Protein AF-A0A956YW65-F1 (afdb_monomer)

Structure (mmCIF, N/CA/C/O backbone):
data_AF-A0A956YW65-F1
#
_entry.id   AF-A0A956YW65-F1
#
loop_
_atom_site.group_PDB
_atom_site.id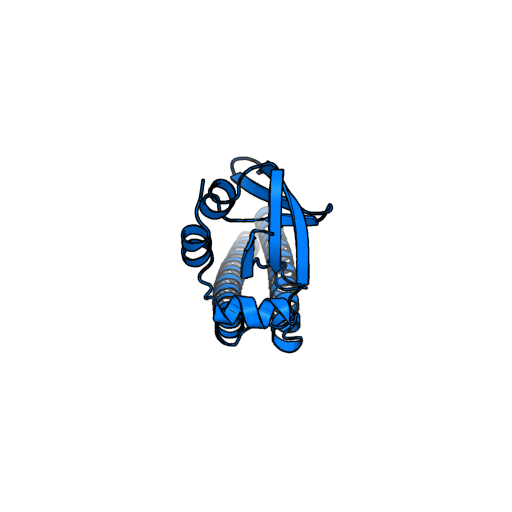
_atom_site.type_symbol
_atom_site.label_atom_id
_atom_site.label_alt_id
_atom_site.label_comp_id
_atom_site.label_asym_id
_atom_site.label_entity_id
_atom_site.label_seq_id
_atom_site.pdbx_PDB_ins_code
_atom_site.Cartn_x
_atom_site.Cartn_y
_atom_site.Cartn_z
_atom_site.occupancy
_atom_site.B_iso_or_equiv
_atom_site.auth_seq_id
_atom_site.auth_comp_id
_atom_site.auth_asym_id
_atom_site.auth_atom_id
_atom_site.pdbx_PDB_model_num
ATOM 1 N N . MET A 1 1 ? -5.505 18.438 20.617 1.00 50.31 1 MET A N 1
ATOM 2 C CA . MET A 1 1 ? -5.583 16.962 20.698 1.00 50.31 1 MET A CA 1
ATOM 3 C C . MET A 1 1 ? -6.396 16.512 19.496 1.00 50.31 1 MET A C 1
ATOM 5 O O . MET A 1 1 ? -7.497 17.023 19.357 1.00 50.31 1 MET A O 1
ATOM 9 N N . SER A 1 2 ? -5.866 15.683 18.590 1.00 52.94 2 SER A N 1
ATOM 10 C CA . SER A 1 2 ? -6.729 15.102 17.547 1.00 52.94 2 SER A CA 1
ATOM 11 C C . SER A 1 2 ? -7.675 14.131 18.245 1.00 52.94 2 SER A C 1
ATOM 13 O O . SER A 1 2 ? -7.241 13.286 19.031 1.00 52.94 2 SER A O 1
ATOM 15 N N . SER A 1 3 ? -8.970 14.341 18.064 1.00 62.12 3 SER A N 1
ATOM 16 C CA . SER A 1 3 ? -10.006 13.514 18.663 1.00 62.12 3 SER A CA 1
ATOM 17 C C . SER A 1 3 ? -10.159 12.246 17.814 1.00 62.12 3 SER A C 1
ATOM 19 O O . SER A 1 3 ? -10.111 12.322 16.591 1.00 62.12 3 SER A O 1
ATOM 21 N N . ALA A 1 4 ? -10.423 11.090 18.432 1.00 63.69 4 ALA A N 1
ATOM 22 C CA . ALA A 1 4 ? -10.703 9.827 17.728 1.00 63.69 4 ALA A CA 1
ATOM 23 C C . ALA A 1 4 ? -11.678 9.917 16.515 1.00 63.69 4 ALA A C 1
ATOM 25 O O . ALA A 1 4 ? -11.458 9.180 15.550 1.00 63.69 4 ALA A O 1
ATOM 26 N N . PRO A 1 5 ? -12.689 10.819 16.483 1.00 68.12 5 PRO A N 1
ATOM 27 C CA . PRO A 1 5 ? -13.529 11.050 15.303 1.00 68.12 5 PRO A CA 1
ATOM 28 C C . PRO A 1 5 ? -12.762 11.415 14.021 1.00 68.12 5 PRO A C 1
ATOM 30 O O . PRO A 1 5 ? -13.184 11.034 12.933 1.00 68.12 5 PRO A O 1
ATOM 33 N N . ASP A 1 6 ? -11.623 12.104 14.136 1.00 89.75 6 ASP A N 1
ATOM 34 C CA . ASP A 1 6 ? -10.800 12.517 12.992 1.00 89.75 6 ASP A CA 1
ATOM 35 C C . ASP A 1 6 ? -10.136 11.298 12.327 1.00 89.75 6 ASP A C 1
ATOM 37 O O . ASP A 1 6 ? -10.195 11.111 11.113 1.00 89.75 6 ASP A O 1
ATOM 41 N N . LEU A 1 7 ? -9.607 10.363 13.127 1.00 93.19 7 LEU A N 1
ATOM 42 C CA . LEU A 1 7 ? -9.003 9.132 12.606 1.00 93.19 7 LEU A CA 1
ATOM 43 C C . LEU A 1 7 ? -10.019 8.216 11.923 1.00 93.19 7 LEU A C 1
ATOM 45 O O . LEU A 1 7 ? -9.690 7.623 10.896 1.00 93.19 7 LEU A O 1
ATOM 49 N N . MET A 1 8 ? -11.241 8.124 12.454 1.00 95.12 8 MET A N 1
ATOM 50 C CA . MET A 1 8 ? -12.329 7.354 11.840 1.00 95.12 8 MET A CA 1
ATOM 51 C C . MET A 1 8 ? -12.649 7.850 10.431 1.00 95.12 8 MET A C 1
ATOM 53 O O . MET A 1 8 ? -12.794 7.045 9.512 1.00 95.12 8 MET A O 1
ATOM 57 N N . GLN A 1 9 ? -12.690 9.171 10.244 1.00 94.81 9 GLN A N 1
ATOM 58 C CA . GLN A 1 9 ? -12.912 9.782 8.939 1.00 94.81 9 GLN A CA 1
ATOM 59 C C . GLN A 1 9 ? -11.707 9.592 8.006 1.00 94.81 9 GLN A C 1
ATOM 61 O O . GLN A 1 9 ? -11.876 9.214 6.848 1.00 94.81 9 GLN A O 1
ATOM 66 N N . LEU A 1 10 ? -10.486 9.813 8.503 1.00 95.50 10 LEU A N 1
ATOM 67 C CA . LEU A 1 10 ? -9.257 9.715 7.706 1.00 95.50 10 LEU A CA 1
ATOM 68 C C . LEU A 1 10 ? -8.950 8.290 7.233 1.00 95.50 10 LEU A C 1
ATOM 70 O O . LEU A 1 10 ? -8.387 8.100 6.152 1.00 95.50 10 LEU A O 1
ATOM 74 N N . LEU A 1 11 ? -9.288 7.290 8.047 1.00 95.81 11 LEU A N 1
ATOM 75 C CA . LEU A 1 11 ? -9.064 5.879 7.748 1.00 95.81 11 LEU A CA 1
ATOM 76 C C . LEU A 1 11 ? -10.329 5.154 7.272 1.00 95.81 11 LEU A C 1
ATOM 78 O O . LEU A 1 11 ? -10.204 3.985 6.925 1.00 95.81 11 LEU A O 1
ATOM 82 N N . ASP A 1 12 ? -11.487 5.817 7.188 1.00 96.25 12 ASP A N 1
ATOM 83 C CA . ASP A 1 12 ? -12.779 5.247 6.760 1.00 96.25 12 ASP A CA 1
ATOM 84 C C . ASP A 1 12 ? -13.145 3.956 7.523 1.00 96.25 12 ASP A C 1
ATOM 86 O O . ASP A 1 12 ? -13.317 2.888 6.927 1.00 96.25 12 ASP A O 1
ATOM 90 N N . PHE A 1 13 ? -13.222 4.045 8.858 1.00 96.94 13 PHE A N 1
ATOM 91 C CA . PHE A 1 13 ? -13.680 2.949 9.728 1.00 96.94 13 PHE A CA 1
ATOM 92 C C . PHE A 1 13 ? -14.757 3.402 10.725 1.00 96.94 13 PHE A C 1
ATOM 94 O O . PHE A 1 13 ? -14.857 4.579 11.071 1.00 96.94 13 PHE A O 1
ATOM 101 N N . THR A 1 14 ? -15.568 2.454 11.197 1.00 97.12 14 THR A N 1
ATOM 102 C CA . THR A 1 14 ? -16.674 2.674 12.147 1.00 97.12 14 THR A CA 1
ATOM 103 C C . THR A 1 14 ? -16.403 2.054 13.527 1.00 97.12 14 THR A C 1
ATOM 105 O O . THR A 1 14 ? -15.447 1.290 13.687 1.00 97.12 14 THR A O 1
ATOM 108 N N . PRO A 1 15 ? -17.235 2.338 14.551 1.00 96.81 15 PRO A N 1
ATOM 109 C CA . PRO A 1 15 ? -17.124 1.667 15.847 1.00 96.81 15 PRO A CA 1
ATOM 110 C C . PRO A 1 15 ? -17.333 0.149 15.743 1.00 96.81 15 PRO A C 1
ATOM 112 O O . PRO A 1 15 ? -16.639 -0.610 16.418 1.00 96.81 15 PRO A O 1
ATOM 115 N N . ASP A 1 16 ? -18.221 -0.296 14.849 1.00 97.81 16 ASP A N 1
ATOM 116 C CA . ASP A 1 16 ? -18.448 -1.722 14.583 1.00 97.81 16 ASP A CA 1
ATOM 117 C C . ASP A 1 16 ? -17.187 -2.384 14.015 1.00 97.81 16 ASP A C 1
ATOM 119 O O . ASP A 1 16 ? -16.815 -3.482 14.431 1.00 97.81 16 ASP A O 1
ATOM 123 N N . ASP A 1 17 ? -16.472 -1.691 13.117 1.00 98.06 17 ASP A N 1
ATOM 124 C CA . ASP A 1 17 ? -15.195 -2.176 12.595 1.00 98.06 17 ASP A CA 1
ATOM 125 C C . ASP A 1 17 ? -14.184 -2.369 13.735 1.00 98.06 17 ASP A C 1
ATOM 127 O O . ASP A 1 17 ? -13.515 -3.398 13.787 1.00 98.06 17 ASP A O 1
ATOM 131 N N . LEU A 1 18 ? -14.090 -1.426 14.684 1.00 97.69 18 LEU A N 1
ATOM 132 C CA . LEU A 1 18 ? -13.212 -1.563 15.855 1.00 97.69 18 LEU A CA 1
ATOM 133 C C . LEU A 1 18 ? -13.580 -2.771 16.717 1.00 97.69 18 LEU A C 1
ATOM 135 O O . LEU A 1 18 ? -12.686 -3.491 17.161 1.00 97.69 18 LEU A O 1
ATOM 139 N N . GLN A 1 19 ? -14.870 -3.019 16.942 1.00 97.94 19 GLN A N 1
ATOM 140 C CA . GLN A 1 19 ? -15.311 -4.174 17.721 1.00 97.94 19 GLN A CA 1
ATOM 141 C C . GLN A 1 19 ? -14.872 -5.493 17.068 1.00 97.94 19 GLN A C 1
ATOM 143 O O . GLN A 1 19 ? -14.350 -6.373 17.755 1.00 97.94 19 GLN A O 1
ATOM 148 N N . VAL A 1 20 ? -15.011 -5.608 15.744 1.00 98.25 20 VAL A N 1
ATOM 149 C CA . VAL A 1 20 ? -14.567 -6.786 14.981 1.00 98.25 20 VAL A CA 1
ATOM 150 C C . VAL A 1 20 ? -13.034 -6.894 14.962 1.00 98.25 20 VAL A C 1
ATOM 152 O O . VAL A 1 20 ? -12.490 -7.979 15.179 1.00 98.25 20 VAL A O 1
ATOM 155 N N . ASN A 1 21 ? -12.325 -5.771 14.806 1.00 98.25 21 ASN A N 1
ATOM 156 C CA . ASN A 1 21 ? -10.859 -5.730 14.804 1.00 98.25 21 ASN A CA 1
ATOM 157 C C . ASN A 1 21 ? -10.257 -6.151 16.149 1.00 98.25 21 ASN A C 1
ATOM 159 O O . ASN A 1 21 ? -9.250 -6.854 16.175 1.00 98.25 21 ASN A O 1
ATOM 163 N N . ARG A 1 22 ? -10.874 -5.762 17.274 1.00 98.00 22 ARG A N 1
ATOM 164 C CA . ARG A 1 22 ? -10.459 -6.196 18.622 1.00 98.00 22 ARG A CA 1
ATOM 165 C C . ARG A 1 22 ? -10.565 -7.713 18.799 1.00 98.00 22 ARG A C 1
ATOM 167 O O . ARG A 1 22 ? -9.810 -8.277 19.582 1.00 98.00 22 ARG A O 1
ATOM 174 N N . ALA A 1 23 ? -11.446 -8.373 18.045 1.00 97.94 23 ALA A N 1
ATOM 175 C CA . ALA A 1 23 ? -11.531 -9.831 17.961 1.00 97.94 23 ALA A CA 1
ATOM 176 C C . ALA A 1 23 ? -10.542 -10.448 16.944 1.00 97.94 23 ALA A C 1
ATOM 178 O O . ALA A 1 23 ? -10.626 -11.641 16.655 1.00 97.94 23 ALA A O 1
ATOM 179 N N . GLY A 1 24 ? -9.625 -9.653 16.378 1.00 97.88 24 GLY A N 1
ATOM 180 C CA . GLY A 1 24 ? -8.607 -10.093 15.421 1.00 97.88 24 GLY A CA 1
ATOM 181 C C . GLY A 1 24 ? -9.141 -10.380 14.018 1.00 97.88 24 GLY A C 1
ATOM 182 O O . GLY A 1 24 ? -8.475 -11.074 13.249 1.00 97.88 24 GLY A O 1
ATOM 183 N N . LYS A 1 25 ? -10.336 -9.883 13.675 1.00 98.38 25 LYS A N 1
ATOM 184 C CA . LYS A 1 25 ? -11.015 -10.172 12.405 1.00 98.38 25 LYS A CA 1
ATOM 185 C C . LYS A 1 25 ? -11.199 -8.920 11.557 1.00 98.38 25 LYS A C 1
ATOM 187 O O . LYS A 1 25 ? -11.312 -7.818 12.079 1.00 98.38 25 LYS A O 1
ATOM 192 N N . LEU A 1 26 ? -11.259 -9.116 10.244 1.00 98.00 26 LEU A N 1
ATOM 193 C CA . LEU A 1 26 ? -11.642 -8.092 9.279 1.00 98.00 26 LEU A CA 1
ATOM 194 C C . LEU A 1 26 ? -13.156 -7.885 9.300 1.00 98.00 26 LEU A C 1
ATOM 196 O O . LEU A 1 26 ? -13.924 -8.847 9.242 1.00 98.00 26 LEU A O 1
ATOM 200 N N . SER A 1 27 ? -13.595 -6.629 9.300 1.00 98.25 27 SER A N 1
ATOM 201 C CA . SER A 1 27 ? -15.008 -6.328 9.083 1.00 98.25 27 SER A CA 1
ATOM 202 C C . SER A 1 27 ? -15.410 -6.526 7.610 1.00 98.25 27 SER A C 1
ATOM 204 O O . SER A 1 27 ? -14.570 -6.399 6.708 1.00 98.25 27 SER A O 1
ATOM 206 N N . PRO A 1 28 ? -16.704 -6.755 7.306 1.00 97.94 28 PRO A N 1
ATOM 207 C CA . PRO A 1 28 ? -17.180 -6.835 5.923 1.00 97.94 28 PRO A CA 1
ATOM 208 C C . PRO A 1 28 ? -16.874 -5.572 5.099 1.00 97.94 28 PRO A C 1
ATOM 210 O O . PRO A 1 28 ? -16.534 -5.666 3.916 1.00 97.94 28 PRO A O 1
ATOM 213 N N . ARG A 1 29 ? -16.935 -4.383 5.719 1.00 97.81 29 ARG A N 1
ATOM 214 C CA . ARG A 1 29 ? -16.605 -3.101 5.070 1.00 97.81 29 ARG A CA 1
ATOM 215 C C . ARG A 1 29 ? -15.126 -3.024 4.705 1.00 97.81 29 ARG A C 1
ATOM 217 O O . ARG A 1 29 ? -14.782 -2.638 3.584 1.00 97.81 29 ARG A O 1
ATOM 224 N N . GLN A 1 30 ? -14.253 -3.419 5.628 1.00 98.00 30 GLN A N 1
ATOM 225 C CA . GLN A 1 30 ? -12.810 -3.444 5.407 1.00 98.00 30 GLN A CA 1
ATOM 226 C C . GLN A 1 30 ? -12.426 -4.478 4.343 1.00 98.00 30 GLN A C 1
ATOM 228 O O . GLN A 1 30 ? -11.646 -4.160 3.444 1.00 98.00 30 GLN A O 1
ATOM 233 N N . ALA A 1 31 ? -13.032 -5.669 4.364 1.00 98.12 31 ALA A N 1
ATOM 234 C CA . ALA A 1 31 ? -12.845 -6.677 3.324 1.00 98.12 31 ALA A CA 1
ATOM 235 C C . ALA A 1 31 ? -13.270 -6.145 1.942 1.00 98.12 31 ALA A C 1
ATOM 237 O O . ALA A 1 31 ? -12.502 -6.213 0.980 1.00 98.12 31 ALA A O 1
ATOM 238 N N . ALA A 1 32 ? -14.444 -5.511 1.838 1.00 97.81 32 ALA A N 1
ATOM 239 C CA . ALA A 1 32 ? -14.898 -4.884 0.595 1.00 97.81 32 ALA A CA 1
ATOM 240 C C . ALA A 1 32 ? -13.943 -3.772 0.117 1.00 97.81 32 ALA A C 1
ATOM 242 O O . ALA A 1 32 ? -13.659 -3.648 -1.080 1.00 97.81 32 ALA A O 1
ATOM 243 N N . ARG A 1 33 ? -13.389 -2.974 1.039 1.00 96.88 33 ARG A N 1
ATOM 244 C CA . ARG A 1 33 ? -12.365 -1.967 0.728 1.00 96.88 33 ARG A CA 1
ATOM 245 C C . ARG A 1 33 ? -11.079 -2.603 0.197 1.00 96.88 33 ARG A C 1
ATOM 247 O O . ARG A 1 33 ? -10.585 -2.142 -0.832 1.00 96.88 33 ARG A O 1
ATOM 254 N N . LEU A 1 34 ? -10.576 -3.667 0.821 1.00 96.56 34 LEU A N 1
ATOM 255 C CA . LEU A 1 34 ? -9.401 -4.404 0.341 1.00 96.56 34 LEU A CA 1
ATOM 256 C C . LEU A 1 34 ? -9.640 -5.015 -1.050 1.00 96.56 34 LEU A C 1
ATOM 258 O O . LEU A 1 34 ? -8.767 -4.922 -1.913 1.00 96.56 34 LEU A O 1
ATOM 262 N N . VAL A 1 35 ? -10.843 -5.531 -1.335 1.00 97.88 35 VAL A N 1
ATOM 263 C CA . VAL A 1 35 ? -11.222 -5.993 -2.686 1.00 97.88 35 VAL A CA 1
ATOM 264 C C . VAL A 1 35 ? -11.161 -4.853 -3.708 1.00 97.88 35 VAL A C 1
ATOM 266 O O . VAL A 1 35 ? -10.628 -5.048 -4.804 1.00 97.88 35 VAL A O 1
ATOM 269 N N . ARG A 1 36 ? -11.669 -3.658 -3.371 1.00 97.25 36 ARG A N 1
ATOM 270 C CA . ARG A 1 36 ? -11.593 -2.477 -4.254 1.00 97.25 36 ARG A CA 1
ATOM 271 C C . ARG A 1 36 ? -10.147 -2.046 -4.504 1.00 97.25 36 ARG A C 1
ATOM 273 O O . ARG A 1 36 ? -9.789 -1.788 -5.654 1.00 97.25 36 ARG A O 1
ATOM 280 N N . ILE A 1 37 ? -9.313 -2.025 -3.462 1.00 95.44 37 ILE A N 1
ATOM 281 C CA . ILE A 1 37 ? -7.875 -1.728 -3.569 1.00 95.44 37 ILE A CA 1
ATOM 282 C C . ILE A 1 37 ? -7.192 -2.742 -4.492 1.00 95.44 37 ILE A C 1
ATOM 284 O O . ILE A 1 37 ? -6.495 -2.340 -5.424 1.00 95.44 37 ILE A O 1
ATOM 288 N N . ARG A 1 38 ? -7.455 -4.042 -4.298 1.00 95.94 38 ARG A N 1
ATOM 289 C CA . ARG A 1 38 ? -6.925 -5.119 -5.145 1.00 95.94 38 ARG A CA 1
ATOM 290 C C . ARG A 1 38 ? -7.320 -4.924 -6.606 1.00 95.94 38 ARG A C 1
ATOM 292 O O . ARG A 1 38 ? -6.441 -4.877 -7.457 1.00 95.94 38 ARG A O 1
ATOM 299 N N . ARG A 1 39 ? -8.614 -4.739 -6.901 1.00 97.25 39 ARG A N 1
ATOM 300 C CA . ARG A 1 39 ? -9.109 -4.527 -8.278 1.00 97.25 39 ARG A CA 1
ATOM 301 C C . ARG A 1 39 ? -8.434 -3.331 -8.947 1.00 97.25 39 ARG A C 1
ATOM 303 O O . ARG A 1 39 ? -7.934 -3.460 -10.060 1.00 97.25 39 ARG A O 1
ATOM 310 N N . ARG A 1 40 ? -8.373 -2.187 -8.259 1.00 96.94 40 ARG A N 1
ATOM 311 C CA . ARG A 1 40 ? -7.728 -0.977 -8.787 1.00 96.94 40 ARG A CA 1
ATOM 312 C C . ARG A 1 40 ? -6.235 -1.196 -9.037 1.00 96.94 40 ARG A C 1
ATOM 314 O O . ARG A 1 40 ? -5.744 -0.822 -10.095 1.00 96.94 40 ARG A O 1
ATOM 321 N N . SER A 1 41 ? -5.524 -1.816 -8.094 1.00 94.44 41 SER A N 1
ATOM 322 C CA . SER A 1 41 ? -4.095 -2.118 -8.236 1.00 94.44 41 SER A CA 1
ATOM 323 C C . SER A 1 41 ? -3.827 -3.071 -9.402 1.00 94.44 41 SER A C 1
ATOM 325 O O . SER A 1 41 ? -2.907 -2.820 -10.180 1.00 94.44 41 SER A O 1
ATOM 327 N N . THR A 1 42 ? -4.652 -4.107 -9.581 1.00 95.00 42 THR A N 1
ATOM 328 C CA . THR A 1 42 ? -4.551 -5.034 -10.715 1.00 95.00 42 THR A CA 1
ATOM 329 C C . THR A 1 42 ? -4.777 -4.320 -12.044 1.00 95.00 42 THR A C 1
ATOM 331 O O . THR A 1 42 ? -3.968 -4.492 -12.948 1.00 95.00 42 THR A O 1
ATOM 334 N N . LEU A 1 43 ? -5.809 -3.476 -12.158 1.00 97.62 43 LEU A N 1
ATOM 335 C CA . LEU A 1 43 ? -6.084 -2.721 -13.388 1.00 97.62 43 LEU A CA 1
ATOM 336 C C . LEU A 1 43 ? -4.946 -1.758 -13.744 1.00 97.62 43 LEU A C 1
ATOM 338 O O . LEU A 1 43 ? -4.496 -1.740 -14.886 1.00 97.62 43 LEU A O 1
ATOM 342 N N . ILE A 1 44 ? -4.443 -0.996 -12.765 1.00 97.19 44 ILE A N 1
ATOM 343 C CA . ILE A 1 44 ? -3.316 -0.075 -12.977 1.00 97.19 44 ILE A CA 1
ATOM 344 C C . ILE A 1 44 ? -2.067 -0.852 -13.403 1.00 97.19 44 ILE A C 1
ATOM 346 O O . ILE A 1 44 ? -1.412 -0.477 -14.372 1.00 97.19 44 ILE A O 1
ATOM 350 N N . SER A 1 45 ? -1.754 -1.949 -12.711 1.00 95.62 45 SER A N 1
ATOM 351 C CA . SER A 1 45 ? -0.568 -2.755 -13.019 1.00 95.62 45 SER A CA 1
ATOM 352 C C . SER A 1 45 ? -0.674 -3.397 -14.402 1.00 95.62 45 SER A C 1
ATOM 354 O O . SER A 1 45 ? 0.296 -3.373 -15.149 1.00 95.62 45 SER A O 1
ATOM 356 N N . ALA A 1 46 ? -1.847 -3.923 -14.771 1.00 97.06 46 ALA A N 1
ATOM 357 C CA . ALA A 1 46 ? -2.098 -4.488 -16.095 1.00 97.06 46 ALA A CA 1
ATOM 358 C C . ALA A 1 46 ? -1.957 -3.432 -17.202 1.00 97.06 46 ALA A C 1
ATOM 360 O O . ALA A 1 46 ? -1.317 -3.697 -18.216 1.00 97.06 46 ALA A O 1
ATOM 361 N N . GLY A 1 47 ? -2.483 -2.221 -16.986 1.00 98.06 47 GLY A N 1
ATOM 362 C CA . GLY A 1 47 ? -2.322 -1.104 -17.918 1.00 98.06 47 GLY A CA 1
ATOM 363 C C . GLY A 1 47 ? -0.857 -0.707 -18.117 1.00 98.06 47 GLY A C 1
ATOM 364 O O . GLY A 1 47 ? -0.407 -0.584 -19.253 1.00 98.06 47 GLY A O 1
ATOM 365 N N . ILE A 1 48 ? -0.088 -0.577 -17.030 1.00 97.62 48 ILE A N 1
ATOM 366 C CA . ILE A 1 48 ? 1.355 -0.289 -17.099 1.00 97.62 48 ILE A CA 1
ATOM 367 C C . ILE A 1 48 ? 2.095 -1.402 -17.850 1.00 97.62 48 ILE A C 1
ATOM 369 O O . ILE A 1 48 ? 2.897 -1.107 -18.733 1.00 97.62 48 ILE A O 1
ATOM 373 N N . MET A 1 49 ? 1.806 -2.670 -17.540 1.00 97.69 49 MET A N 1
ATOM 374 C CA . MET A 1 49 ? 2.452 -3.810 -18.194 1.00 97.69 49 MET A CA 1
ATOM 375 C C . MET A 1 49 ? 2.177 -3.857 -19.697 1.00 97.69 49 MET A C 1
ATOM 377 O O . MET A 1 49 ? 3.086 -4.121 -20.484 1.00 97.69 49 MET A O 1
ATOM 381 N N . LEU A 1 50 ? 0.936 -3.574 -20.098 1.00 98.31 50 LEU A N 1
ATOM 382 C CA . LEU A 1 50 ? 0.552 -3.510 -21.504 1.00 98.31 50 LEU A CA 1
ATOM 383 C C . LEU A 1 50 ? 1.304 -2.387 -22.228 1.00 98.31 50 LEU A C 1
ATOM 385 O O . LEU A 1 50 ? 1.858 -2.618 -23.299 1.00 98.31 50 LEU A O 1
ATOM 389 N N . LEU A 1 51 ? 1.375 -1.194 -21.630 1.00 98.44 51 LEU A N 1
ATOM 390 C CA . LEU A 1 51 ? 2.073 -0.050 -22.220 1.00 98.44 51 LEU A CA 1
ATOM 391 C C . LEU A 1 51 ? 3.577 -0.305 -22.381 1.00 98.44 51 LEU A C 1
ATOM 393 O O . LEU A 1 51 ? 4.120 -0.052 -23.455 1.00 98.44 51 LEU A O 1
ATOM 397 N N . ILE A 1 52 ? 4.246 -0.832 -21.350 1.00 97.88 52 ILE A N 1
ATOM 398 C CA . ILE A 1 52 ? 5.681 -1.153 -21.429 1.00 97.88 52 ILE A CA 1
ATOM 399 C C . ILE A 1 52 ? 5.917 -2.273 -22.445 1.00 97.88 52 ILE A C 1
ATOM 401 O O . ILE A 1 52 ? 6.855 -2.182 -23.234 1.00 97.88 52 ILE A O 1
ATOM 405 N N . GLY A 1 53 ? 5.063 -3.301 -22.461 1.00 97.94 53 GLY A N 1
ATOM 406 C CA . GLY A 1 53 ? 5.141 -4.393 -23.430 1.00 97.94 53 GLY A CA 1
ATOM 407 C C . GLY A 1 53 ? 5.049 -3.894 -24.872 1.00 97.94 53 GLY A C 1
ATOM 408 O O . GLY A 1 53 ? 5.932 -4.187 -25.672 1.00 97.94 53 GLY A O 1
ATOM 409 N N . LEU A 1 54 ? 4.043 -3.072 -25.183 1.00 98.44 54 LEU A N 1
ATOM 410 C CA . LEU A 1 54 ? 3.877 -2.473 -26.511 1.00 98.44 54 LEU A CA 1
ATOM 411 C C . LEU A 1 54 ? 5.063 -1.582 -26.896 1.00 98.44 54 LEU A C 1
ATOM 413 O O . LEU A 1 54 ? 5.546 -1.665 -28.024 1.00 98.44 54 LEU A O 1
ATOM 417 N N . ALA A 1 55 ? 5.561 -0.764 -25.965 1.00 98.31 55 ALA A N 1
ATOM 418 C CA . ALA A 1 55 ? 6.731 0.076 -26.200 1.00 98.31 55 ALA A CA 1
ATOM 419 C C . ALA A 1 55 ? 7.987 -0.762 -26.486 1.00 98.31 55 ALA A C 1
ATOM 421 O O . ALA A 1 55 ? 8.708 -0.471 -27.437 1.00 98.31 55 ALA A O 1
ATOM 422 N N . ALA A 1 56 ? 8.227 -1.826 -25.713 1.00 98.06 56 ALA A N 1
ATOM 423 C CA . ALA A 1 56 ? 9.346 -2.738 -25.929 1.00 98.06 56 ALA A CA 1
ATOM 424 C C . ALA A 1 56 ? 9.257 -3.408 -27.307 1.00 98.06 56 ALA A C 1
ATOM 426 O O . ALA A 1 56 ? 10.224 -3.375 -28.066 1.00 98.06 56 ALA A O 1
ATOM 427 N N . THR A 1 57 ? 8.086 -3.946 -27.666 1.00 98.31 57 THR A N 1
ATOM 428 C CA . THR A 1 57 ? 7.854 -4.570 -28.976 1.00 98.31 57 THR A CA 1
ATOM 429 C C . THR A 1 57 ? 8.078 -3.584 -30.121 1.00 98.31 57 THR A C 1
ATOM 431 O O . THR A 1 57 ? 8.758 -3.923 -31.087 1.00 98.31 57 THR A O 1
ATOM 434 N N . LEU A 1 58 ? 7.563 -2.355 -30.007 1.00 98.50 58 LEU A N 1
ATOM 435 C CA . LEU A 1 58 ? 7.741 -1.320 -31.024 1.00 98.50 58 LEU A CA 1
ATOM 436 C C . LEU A 1 58 ? 9.217 -0.936 -31.191 1.00 98.50 58 LEU A C 1
ATOM 438 O O . LEU A 1 58 ? 9.713 -0.879 -32.314 1.00 98.50 58 LEU A O 1
ATOM 442 N N . VAL A 1 59 ? 9.930 -0.712 -30.085 1.00 98.31 59 VAL A N 1
ATOM 443 C CA . VAL A 1 59 ? 11.360 -0.373 -30.108 1.00 98.31 59 VAL A CA 1
ATOM 444 C C . VAL A 1 59 ? 12.178 -1.504 -30.727 1.00 98.31 59 VAL A C 1
ATOM 446 O O . VAL A 1 59 ? 13.027 -1.236 -31.573 1.00 98.31 59 VAL A O 1
ATOM 449 N N . MET A 1 60 ? 11.907 -2.762 -30.367 1.00 97.88 60 MET A N 1
ATOM 450 C CA . MET A 1 60 ? 12.597 -3.914 -30.956 1.00 97.88 60 MET A CA 1
ATOM 451 C C . MET A 1 60 ? 12.327 -4.040 -32.456 1.00 97.88 60 MET A C 1
ATOM 453 O O . MET A 1 60 ? 13.255 -4.305 -33.215 1.00 97.88 60 MET A O 1
ATOM 457 N N . PHE A 1 61 ? 11.085 -3.821 -32.892 1.00 98.19 61 PHE A N 1
ATOM 458 C CA . PHE A 1 61 ? 10.723 -3.861 -34.308 1.00 98.19 61 PHE A CA 1
ATOM 459 C C . PHE A 1 61 ? 11.474 -2.798 -35.121 1.00 98.19 61 PHE A C 1
ATOM 461 O O . PHE A 1 61 ? 12.079 -3.113 -36.145 1.00 98.19 61 PHE A O 1
ATOM 468 N N . LEU A 1 62 ? 11.489 -1.549 -34.643 1.00 98.25 62 LEU A N 1
ATOM 469 C CA . LEU A 1 62 ? 12.225 -0.461 -35.292 1.00 98.25 62 LEU A CA 1
ATOM 470 C C . LEU A 1 62 ? 13.736 -0.727 -35.288 1.00 98.25 62 LEU A C 1
A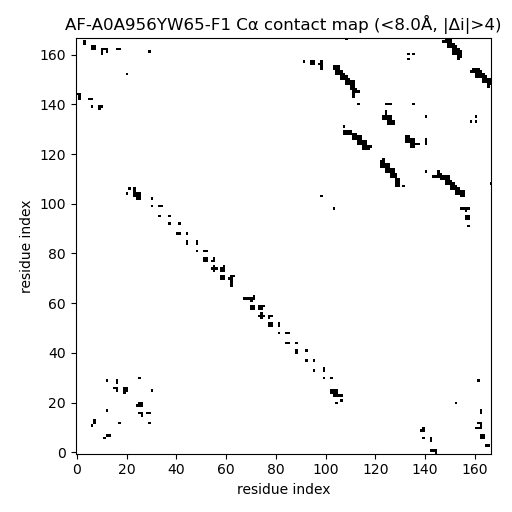TOM 472 O O . LEU A 1 62 ? 14.400 -0.557 -36.306 1.00 98.25 62 LEU A O 1
ATOM 476 N N . ALA A 1 63 ? 14.269 -1.236 -34.177 1.00 97.81 63 ALA A N 1
ATOM 477 C CA . ALA A 1 63 ? 15.677 -1.588 -34.065 1.00 97.81 63 ALA A CA 1
ATOM 478 C C . ALA A 1 63 ? 16.102 -2.671 -35.064 1.00 97.81 63 ALA A C 1
ATOM 480 O O . ALA A 1 63 ? 17.177 -2.570 -35.647 1.00 97.81 63 ALA A O 1
ATOM 481 N N . GLN A 1 64 ? 15.264 -3.689 -35.280 1.00 97.62 64 GLN A N 1
ATOM 482 C CA . GLN A 1 64 ? 15.520 -4.734 -36.273 1.00 97.62 64 GLN A CA 1
ATOM 483 C C . GLN A 1 64 ? 15.486 -4.182 -37.698 1.00 97.62 64 GLN A C 1
ATOM 485 O O . GLN A 1 64 ? 16.353 -4.522 -38.499 1.00 97.62 64 GLN A O 1
ATOM 490 N N . ARG A 1 65 ? 14.521 -3.306 -38.005 1.00 98.19 65 ARG A N 1
ATOM 491 C CA . ARG A 1 65 ? 14.402 -2.667 -39.322 1.00 98.19 65 ARG A CA 1
ATOM 492 C C . ARG A 1 65 ? 15.632 -1.826 -39.671 1.00 98.19 65 ARG A C 1
ATOM 494 O O . ARG A 1 65 ? 16.094 -1.885 -40.806 1.00 98.19 65 ARG A O 1
ATOM 501 N N . ASP A 1 66 ? 16.160 -1.093 -38.697 1.00 97.94 66 ASP A N 1
ATOM 502 C CA . ASP A 1 66 ? 17.286 -0.172 -38.890 1.00 97.94 66 ASP A CA 1
ATOM 503 C C . ASP A 1 66 ? 18.652 -0.814 -38.567 1.00 97.94 66 ASP A C 1
ATOM 505 O O . ASP A 1 66 ? 19.677 -0.135 -38.577 1.00 97.94 66 ASP A O 1
ATOM 509 N N . ASN A 1 67 ? 18.678 -2.117 -38.249 1.00 97.44 67 ASN A N 1
ATOM 510 C CA . ASN A 1 67 ? 19.855 -2.857 -37.774 1.00 97.44 67 ASN A CA 1
ATOM 511 C C . ASN A 1 67 ? 20.588 -2.161 -36.601 1.00 97.44 67 ASN A C 1
ATOM 513 O O . ASN A 1 67 ? 21.817 -2.135 -36.513 1.00 97.44 67 ASN A O 1
ATOM 517 N N . SER A 1 68 ? 19.817 -1.558 -35.693 1.00 98.25 68 SER A N 1
ATOM 518 C CA . SER A 1 68 ? 20.316 -0.785 -34.557 1.00 98.25 68 SER A CA 1
ATOM 519 C C . SER A 1 68 ? 20.486 -1.659 -33.315 1.00 98.25 68 SER A C 1
ATOM 521 O O . SER A 1 68 ? 19.525 -1.969 -32.606 1.00 98.25 68 SER A O 1
ATOM 523 N N . THR A 1 69 ? 21.734 -1.996 -32.981 1.00 98.12 69 THR A N 1
ATOM 524 C CA . THR A 1 69 ? 22.073 -2.731 -31.747 1.00 98.12 69 THR A CA 1
ATOM 525 C C . THR A 1 69 ? 21.604 -1.995 -30.490 1.00 98.12 69 THR A C 1
ATOM 527 O O . THR A 1 69 ? 21.119 -2.619 -29.549 1.00 98.12 69 THR A O 1
ATOM 530 N N . ILE A 1 70 ? 21.703 -0.660 -30.473 1.00 97.81 70 ILE A N 1
ATOM 531 C CA . ILE A 1 70 ? 21.281 0.157 -29.325 1.00 97.81 70 ILE A CA 1
ATOM 532 C C . ILE A 1 70 ? 19.772 0.023 -29.110 1.00 97.81 70 ILE A C 1
ATOM 534 O O . ILE A 1 70 ? 19.334 -0.208 -27.985 1.00 97.81 70 ILE A O 1
ATOM 538 N N . GLY A 1 71 ? 18.975 0.113 -30.179 1.00 97.81 71 GLY A N 1
ATOM 539 C CA . GLY A 1 71 ? 17.525 -0.056 -30.085 1.00 97.81 71 GLY A CA 1
ATOM 540 C C . GLY A 1 71 ? 17.140 -1.442 -29.561 1.00 97.81 71 GLY A C 1
ATOM 541 O O . GLY A 1 71 ? 16.263 -1.557 -28.705 1.00 97.81 71 GLY A O 1
ATOM 542 N N . LEU A 1 72 ? 17.852 -2.488 -29.989 1.00 98.00 72 LEU A N 1
ATOM 543 C CA . LEU A 1 72 ? 17.625 -3.848 -29.504 1.00 98.00 72 LEU A CA 1
ATOM 544 C C . LEU A 1 72 ? 17.895 -3.957 -27.993 1.00 98.00 72 LEU A C 1
ATOM 546 O O . LEU A 1 72 ? 17.074 -4.511 -27.261 1.00 98.00 72 LEU A O 1
ATOM 550 N N . LEU A 1 73 ? 19.000 -3.376 -27.512 1.00 98.06 73 LEU A N 1
ATOM 551 C CA . LEU A 1 73 ? 19.342 -3.347 -26.084 1.00 98.06 73 LEU A CA 1
ATOM 552 C C . LEU A 1 73 ? 18.307 -2.577 -25.253 1.00 98.06 73 LEU A C 1
ATOM 554 O O . LEU A 1 73 ? 17.938 -3.026 -24.164 1.00 98.06 73 LEU A O 1
ATOM 558 N N . VAL A 1 74 ? 17.797 -1.450 -25.761 1.00 98.12 74 VAL A N 1
ATOM 559 C CA . VAL A 1 74 ? 16.714 -0.695 -25.107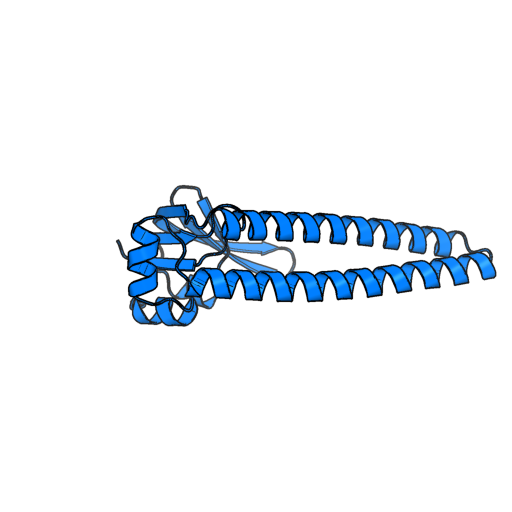 1.00 98.12 74 VAL A CA 1
ATOM 560 C C . VAL A 1 74 ? 15.444 -1.542 -25.022 1.00 98.12 74 VAL A C 1
ATOM 562 O O . VAL A 1 74 ? 14.848 -1.631 -23.949 1.00 98.12 74 VAL A O 1
ATOM 565 N N . GLY A 1 75 ? 15.059 -2.212 -26.110 1.00 97.81 75 GLY A N 1
ATOM 566 C CA . GLY A 1 75 ? 13.906 -3.113 -26.137 1.00 97.81 75 GLY A CA 1
ATOM 567 C C . GLY A 1 75 ? 14.002 -4.233 -25.098 1.00 97.81 75 GLY A C 1
ATOM 568 O O . GLY A 1 75 ? 13.096 -4.394 -24.282 1.00 97.81 75 GLY A O 1
ATOM 569 N N . ILE A 1 76 ? 15.141 -4.932 -25.049 1.00 98.12 76 ILE A N 1
ATOM 570 C CA .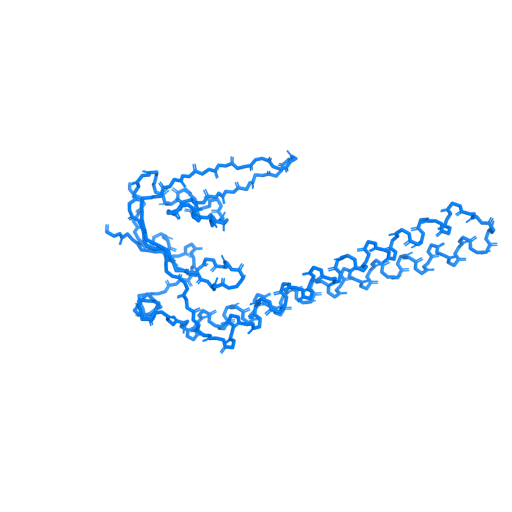 ILE A 1 76 ? 15.417 -5.979 -24.050 1.00 98.12 76 ILE A CA 1
ATOM 571 C C . ILE A 1 76 ? 15.337 -5.413 -22.626 1.00 98.12 76 ILE A C 1
ATOM 573 O O . ILE A 1 76 ? 14.722 -6.014 -21.743 1.00 98.12 76 ILE A O 1
ATOM 577 N N . THR A 1 77 ? 15.921 -4.235 -22.397 1.00 98.31 77 THR A N 1
ATOM 578 C CA . THR A 1 77 ? 15.896 -3.573 -21.085 1.00 98.31 77 THR A CA 1
ATOM 579 C C . THR A 1 77 ? 14.463 -3.259 -20.650 1.00 98.31 77 THR A C 1
ATOM 581 O O . THR A 1 77 ? 14.095 -3.531 -19.505 1.00 98.31 77 THR A O 1
ATOM 584 N N . LEU A 1 78 ? 13.622 -2.753 -21.557 1.00 97.94 78 LEU A N 1
ATOM 585 C CA . LEU A 1 78 ? 12.203 -2.510 -21.286 1.00 97.94 78 LEU A CA 1
ATOM 586 C C . LEU A 1 78 ? 11.454 -3.805 -20.953 1.00 97.94 78 LEU A C 1
ATOM 588 O O . LEU A 1 78 ? 10.650 -3.814 -20.020 1.00 97.94 78 LEU A O 1
ATOM 592 N N . THR A 1 79 ? 11.746 -4.912 -21.641 1.00 97.81 79 THR A N 1
ATOM 593 C CA . THR A 1 79 ? 11.169 -6.227 -21.320 1.00 97.81 79 THR A CA 1
ATOM 594 C C . THR A 1 79 ? 11.544 -6.684 -19.907 1.00 97.81 79 THR A C 1
ATOM 596 O O . THR A 1 79 ? 10.676 -7.151 -19.166 1.00 97.81 79 THR A O 1
ATOM 599 N N . ILE A 1 80 ? 12.802 -6.501 -19.491 1.00 98.38 80 ILE A N 1
ATOM 600 C CA . ILE A 1 80 ? 13.258 -6.841 -18.133 1.00 98.38 80 ILE A CA 1
ATOM 601 C C . ILE A 1 80 ? 12.547 -5.972 -17.088 1.00 98.38 80 ILE A C 1
ATOM 603 O O . ILE A 1 80 ? 12.039 -6.492 -16.093 1.00 98.38 80 ILE A O 1
ATOM 607 N N . ILE A 1 81 ? 12.452 -4.660 -17.323 1.00 97.81 81 ILE A N 1
ATOM 608 C CA . ILE A 1 81 ? 11.713 -3.743 -16.442 1.00 97.81 81 ILE A CA 1
ATOM 609 C C . ILE A 1 81 ? 10.250 -4.189 -16.322 1.00 97.81 81 ILE A C 1
ATOM 611 O O . ILE A 1 81 ? 9.719 -4.247 -15.210 1.00 97.81 81 ILE A O 1
ATOM 615 N N . ASN A 1 82 ? 9.614 -4.568 -17.434 1.00 97.31 82 ASN A N 1
ATOM 616 C CA . ASN A 1 82 ? 8.239 -5.062 -17.434 1.00 97.31 82 ASN A CA 1
ATOM 617 C C . ASN A 1 82 ? 8.075 -6.314 -16.558 1.00 97.31 82 ASN A C 1
ATOM 619 O O . ASN A 1 82 ? 7.149 -6.393 -15.751 1.00 97.31 82 ASN A O 1
ATOM 623 N N . ALA A 1 83 ? 9.006 -7.268 -16.661 1.00 97.94 83 ALA A N 1
ATOM 624 C CA . ALA A 1 83 ? 9.001 -8.481 -15.847 1.00 97.94 83 ALA A CA 1
ATOM 625 C C . ALA A 1 83 ? 9.151 -8.176 -14.344 1.00 97.94 83 ALA A C 1
ATOM 627 O O . ALA A 1 83 ? 8.452 -8.767 -13.519 1.00 97.94 83 ALA A O 1
ATOM 628 N N . ILE A 1 84 ? 10.000 -7.210 -13.974 1.00 97.94 84 ILE A N 1
ATOM 629 C CA . ILE A 1 84 ? 10.153 -6.763 -12.578 1.00 97.94 84 ILE A CA 1
ATOM 630 C C . ILE A 1 84 ? 8.847 -6.144 -12.061 1.00 97.94 84 ILE A C 1
ATOM 632 O O . ILE A 1 84 ? 8.408 -6.457 -10.950 1.00 97.94 84 ILE A O 1
ATOM 636 N N . VAL A 1 85 ? 8.204 -5.286 -12.860 1.00 96.50 85 VAL A N 1
ATOM 637 C CA . VAL A 1 85 ? 6.908 -4.680 -12.516 1.00 96.50 85 VAL A CA 1
ATOM 638 C C . VAL A 1 85 ? 5.838 -5.759 -12.335 1.00 96.50 85 VAL A C 1
ATOM 640 O O . VAL A 1 85 ? 5.125 -5.744 -11.328 1.00 96.50 85 VAL A O 1
ATOM 643 N N . MET A 1 86 ? 5.770 -6.736 -13.244 1.00 97.50 86 MET A N 1
ATOM 644 C CA . MET A 1 86 ? 4.855 -7.875 -13.152 1.00 97.50 86 MET A CA 1
ATOM 645 C C . MET A 1 86 ? 5.082 -8.680 -11.869 1.00 97.50 86 MET A C 1
ATOM 647 O O . MET A 1 86 ? 4.130 -8.935 -11.131 1.00 97.50 86 MET A O 1
ATOM 651 N N . ALA A 1 87 ? 6.332 -9.021 -11.548 1.00 97.88 87 ALA A N 1
ATOM 652 C CA . ALA A 1 87 ? 6.664 -9.767 -10.337 1.00 97.88 87 ALA A CA 1
ATOM 653 C C . ALA A 1 87 ? 6.205 -9.028 -9.067 1.00 97.88 87 ALA A C 1
ATOM 655 O O . ALA A 1 87 ? 5.603 -9.628 -8.174 1.00 97.88 87 ALA A O 1
ATOM 656 N N . ARG A 1 88 ? 6.419 -7.707 -8.996 1.00 97.06 88 ARG A N 1
ATOM 657 C CA . ARG A 1 88 ? 5.941 -6.876 -7.876 1.00 97.06 88 ARG A CA 1
ATOM 658 C C . ARG A 1 88 ? 4.416 -6.817 -7.805 1.00 97.06 88 ARG A C 1
ATOM 660 O O . ARG A 1 88 ? 3.863 -6.909 -6.709 1.00 97.06 88 ARG A O 1
ATOM 667 N N . ALA A 1 89 ? 3.740 -6.692 -8.945 1.00 95.94 89 ALA A N 1
ATOM 668 C CA . ALA A 1 89 ? 2.282 -6.680 -9.009 1.00 95.94 89 ALA A CA 1
ATOM 669 C C . ALA A 1 89 ? 1.682 -8.008 -8.519 1.00 95.94 89 ALA A C 1
ATOM 671 O O . ALA A 1 89 ? 0.756 -7.997 -7.708 1.00 95.94 89 ALA A O 1
ATOM 672 N N . VAL A 1 90 ? 2.254 -9.142 -8.938 1.00 97.38 90 VAL A N 1
ATOM 673 C CA . VAL A 1 90 ? 1.847 -10.481 -8.486 1.00 97.38 90 VAL A CA 1
ATOM 674 C C . VAL A 1 90 ? 2.079 -10.647 -6.984 1.00 97.38 90 VAL A C 1
ATOM 676 O O . VAL A 1 90 ? 1.171 -11.076 -6.279 1.00 97.38 90 VAL A O 1
ATOM 679 N N . GLN A 1 91 ? 3.240 -10.244 -6.458 1.00 97.12 91 GLN A N 1
ATOM 680 C CA . GLN A 1 91 ? 3.504 -10.293 -5.013 1.00 97.12 91 GLN A CA 1
ATOM 681 C C . GLN A 1 91 ? 2.490 -9.471 -4.208 1.00 97.12 91 GLN A C 1
ATOM 683 O O . GLN A 1 91 ? 2.002 -9.931 -3.177 1.00 97.12 91 GLN A O 1
ATOM 688 N N . ASN A 1 92 ? 2.152 -8.263 -4.670 1.00 95.25 92 ASN A N 1
ATOM 689 C CA . ASN A 1 92 ? 1.141 -7.434 -4.016 1.00 95.25 92 ASN A CA 1
ATOM 690 C C . ASN A 1 92 ? -0.255 -8.074 -4.081 1.00 95.25 92 ASN A C 1
ATOM 692 O O . ASN A 1 92 ? -0.999 -8.049 -3.101 1.00 95.25 92 ASN A O 1
ATOM 696 N N . TRP A 1 93 ? -0.596 -8.679 -5.221 1.00 96.62 93 TRP A N 1
ATOM 697 C CA . TRP A 1 93 ? -1.858 -9.390 -5.399 1.00 96.62 93 TRP A CA 1
ATOM 698 C C . TRP A 1 93 ? -1.975 -10.599 -4.465 1.00 96.62 93 TRP A C 1
ATOM 700 O O . TRP A 1 93 ? -3.006 -10.737 -3.810 1.00 96.62 93 TRP A O 1
ATOM 710 N N . LEU A 1 94 ? -0.916 -11.408 -4.342 1.00 97.25 94 LEU A N 1
ATOM 711 C CA . LEU A 1 94 ? -0.865 -12.551 -3.426 1.00 97.25 94 LEU A CA 1
ATOM 712 C C . LEU A 1 94 ? -1.029 -12.107 -1.969 1.00 97.25 94 LEU A C 1
ATOM 714 O O . LEU A 1 94 ? -1.876 -12.643 -1.268 1.00 97.25 94 LEU A O 1
ATOM 718 N N . ARG A 1 95 ? -0.320 -11.054 -1.535 1.00 96.62 95 ARG A N 1
ATOM 719 C CA . ARG A 1 95 ? -0.465 -10.513 -0.169 1.00 96.62 95 ARG A CA 1
ATOM 720 C C . ARG A 1 95 ? -1.898 -10.072 0.137 1.00 96.62 95 ARG A C 1
ATOM 722 O O . ARG A 1 95 ? -2.414 -10.379 1.204 1.00 96.62 95 ARG A O 1
ATOM 729 N N . LEU A 1 96 ? -2.547 -9.369 -0.793 1.00 95.88 96 LEU A N 1
ATOM 730 C CA . LEU A 1 96 ? -3.942 -8.947 -0.624 1.00 95.88 96 LEU A CA 1
ATOM 731 C C . LEU A 1 96 ? -4.924 -10.124 -0.689 1.00 95.88 96 LEU A C 1
ATOM 733 O O . LEU A 1 96 ? -5.959 -10.085 -0.030 1.00 95.88 96 LEU A O 1
ATOM 737 N N . ALA A 1 97 ? -4.640 -11.146 -1.499 1.00 96.69 97 ALA A N 1
ATOM 738 C CA . ALA A 1 97 ? -5.446 -12.361 -1.547 1.00 96.69 97 ALA A CA 1
ATOM 739 C C . ALA A 1 97 ? -5.359 -13.130 -0.223 1.00 96.69 97 ALA A C 1
ATOM 741 O O . ALA A 1 97 ? -6.397 -13.515 0.308 1.00 96.69 97 ALA A O 1
ATOM 742 N N . ASP A 1 98 ? -4.159 -13.267 0.341 1.00 97.00 98 ASP A N 1
ATOM 743 C CA . ASP A 1 98 ? -3.942 -13.903 1.640 1.00 97.00 98 ASP A CA 1
ATOM 744 C C . ASP A 1 98 ? -4.667 -13.158 2.765 1.00 97.00 98 ASP A C 1
ATOM 746 O O . ASP A 1 98 ? -5.319 -13.790 3.590 1.00 97.00 98 ASP A O 1
ATOM 750 N N . ASP A 1 99 ? -4.620 -11.821 2.775 1.00 96.88 99 ASP A N 1
ATOM 751 C CA . ASP A 1 99 ? -5.352 -11.011 3.759 1.00 96.88 99 ASP A CA 1
ATOM 752 C C . ASP A 1 99 ? -6.871 -11.216 3.663 1.00 96.88 99 ASP A C 1
ATOM 754 O O . ASP A 1 99 ? -7.556 -11.348 4.678 1.00 96.88 99 ASP A O 1
ATOM 758 N N . LEU A 1 100 ? -7.408 -11.263 2.440 1.00 96.81 100 LEU A N 1
ATOM 759 C CA . LEU A 1 100 ? -8.838 -11.468 2.200 1.00 96.81 100 LEU A CA 1
ATOM 760 C C . LEU A 1 100 ? -9.294 -12.884 2.564 1.00 96.81 100 LEU A 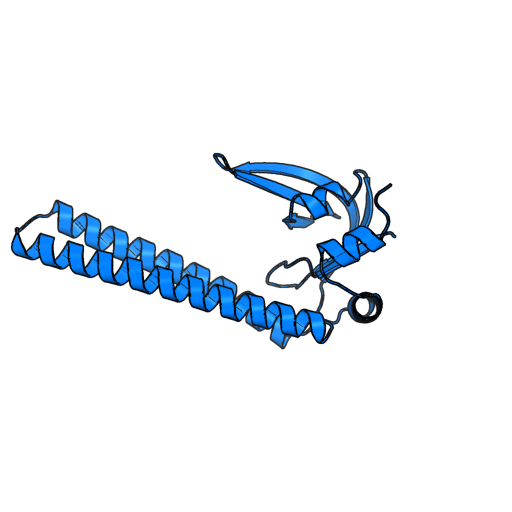C 1
ATOM 762 O O . LEU A 1 100 ? -10.383 -13.042 3.109 1.00 96.81 100 LEU A O 1
ATOM 766 N N . ASN A 1 101 ? -8.477 -13.893 2.266 1.00 97.19 101 ASN A N 1
ATOM 767 C CA . ASN A 1 101 ? -8.784 -15.291 2.562 1.00 97.19 101 ASN A CA 1
ATOM 768 C C . ASN A 1 101 ? -8.623 -15.602 4.054 1.00 97.19 101 ASN A C 1
ATOM 770 O O . ASN A 1 101 ? -9.409 -16.364 4.608 1.00 97.19 101 ASN A O 1
ATOM 774 N N . GLY A 1 102 ? -7.615 -15.011 4.702 1.00 95.50 102 GLY A N 1
ATOM 775 C CA . GLY A 1 102 ? -7.382 -15.169 6.133 1.00 95.50 102 GLY A CA 1
ATOM 776 C C . GLY A 1 102 ? -8.443 -14.462 6.970 1.00 95.50 102 GLY A C 1
ATOM 777 O O . GLY A 1 102 ? -8.836 -14.972 8.015 1.00 95.50 102 GLY A O 1
ATOM 778 N N . GLY A 1 103 ? -8.926 -13.298 6.523 1.00 95.75 103 GLY A N 1
ATOM 779 C CA . GLY A 1 103 ? -9.932 -12.540 7.269 1.00 95.75 103 GLY A CA 1
ATOM 780 C C . GLY A 1 103 ? -9.421 -12.032 8.623 1.00 95.75 103 GLY A C 1
ATOM 781 O O . GLY A 1 103 ? -10.229 -11.663 9.475 1.00 95.75 103 GLY A O 1
ATOM 782 N N . THR A 1 104 ? -8.104 -12.041 8.843 1.00 97.12 104 THR A N 1
ATOM 783 C CA . THR A 1 104 ? -7.459 -11.710 10.115 1.00 97.12 104 THR A CA 1
ATOM 784 C C . THR A 1 104 ? -6.869 -10.306 10.105 1.00 97.12 104 THR A C 1
ATOM 786 O O . THR A 1 104 ? -6.443 -9.775 9.077 1.00 97.12 104 THR A O 1
ATOM 789 N N . VAL A 1 105 ? -6.823 -9.708 11.291 1.00 97.50 105 VAL A N 1
ATOM 790 C CA . VAL A 1 105 ? -6.219 -8.400 11.539 1.00 97.50 105 VAL A CA 1
ATOM 791 C C . VAL A 1 105 ? -5.075 -8.561 12.526 1.00 97.50 105 VAL A C 1
ATOM 793 O O . VAL A 1 105 ? -5.222 -9.151 13.595 1.00 97.50 105 VAL A O 1
ATOM 796 N N . GLU A 1 106 ? -3.923 -8.005 12.171 1.00 97.50 106 GLU A N 1
ATOM 797 C CA . GLU A 1 106 ? -2.787 -7.860 13.068 1.00 97.50 106 GLU A CA 1
ATOM 798 C C . GLU A 1 106 ? -2.996 -6.621 13.946 1.00 97.50 106 GLU A C 1
ATOM 800 O O . GLU A 1 106 ? -3.298 -5.530 13.450 1.00 97.50 106 GLU A O 1
ATOM 805 N N . THR A 1 107 ? -2.827 -6.796 15.256 1.00 98.00 107 THR A N 1
ATOM 806 C CA . THR A 1 107 ? -2.968 -5.726 16.246 1.00 98.00 107 THR A CA 1
ATOM 807 C C . THR A 1 107 ? -1.595 -5.326 16.769 1.00 98.00 107 THR A C 1
ATOM 809 O O . THR A 1 107 ? -0.875 -6.156 17.317 1.00 98.00 107 THR A O 1
ATOM 812 N N . LEU A 1 108 ? -1.249 -4.047 16.642 1.00 97.56 108 LEU A N 1
ATOM 813 C CA . LEU A 1 108 ? -0.021 -3.461 17.180 1.00 97.56 108 LEU A CA 1
ATOM 814 C C . LEU A 1 108 ? -0.400 -2.466 18.273 1.00 97.56 108 LEU A C 1
ATOM 816 O O . LEU A 1 108 ? -1.156 -1.539 18.004 1.00 97.56 108 LEU A O 1
ATOM 820 N N . SER A 1 109 ? 0.092 -2.643 19.498 1.00 97.31 109 SER A N 1
ATOM 821 C CA . SER A 1 109 ? -0.223 -1.748 20.622 1.00 97.31 109 SER A CA 1
ATOM 822 C C . SER A 1 109 ? 1.053 -1.209 21.252 1.00 97.31 109 SER A C 1
ATOM 824 O O . SER A 1 109 ? 1.968 -1.974 21.536 1.00 97.31 109 SER A O 1
ATOM 826 N N . GLY A 1 110 ? 1.116 0.095 21.507 1.00 97.00 110 GLY A N 1
ATOM 827 C CA . GLY A 1 110 ? 2.273 0.699 22.164 1.00 97.00 110 GLY A CA 1
ATOM 828 C C . GLY A 1 110 ? 2.330 2.212 22.011 1.00 97.00 110 GLY A C 1
ATOM 829 O O . GLY A 1 110 ? 1.407 2.834 21.485 1.00 97.00 110 GLY A O 1
ATOM 830 N N . GLY A 1 111 ? 3.419 2.805 22.500 1.00 97.19 111 GLY 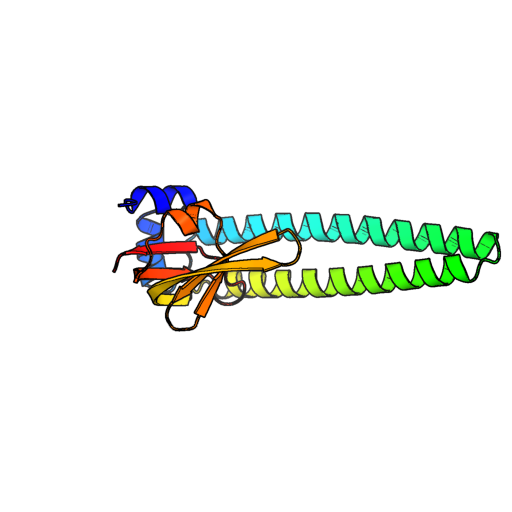A N 1
ATOM 831 C CA . GLY A 1 111 ? 3.721 4.214 22.256 1.00 97.19 111 GLY A CA 1
ATOM 832 C C . GLY A 1 111 ? 4.084 4.435 20.789 1.00 97.19 111 GLY A C 1
ATOM 833 O O . GLY A 1 111 ? 4.898 3.696 20.234 1.00 97.19 111 GLY A O 1
ATOM 834 N N . VAL A 1 112 ? 3.472 5.441 20.170 1.00 97.44 112 VAL A N 1
ATOM 835 C CA . VAL A 1 112 ? 3.726 5.802 18.776 1.00 97.44 112 VAL A CA 1
ATOM 836 C C . VAL A 1 112 ? 4.960 6.683 18.685 1.00 97.44 112 VAL A C 1
ATOM 838 O O . VAL A 1 112 ? 5.029 7.735 19.314 1.00 97.44 112 VAL A O 1
ATOM 841 N N . GLN A 1 113 ? 5.899 6.286 17.836 1.00 98.12 113 GLN A N 1
ATOM 842 C CA . GLN A 1 113 ? 6.966 7.148 17.347 1.00 98.12 113 GLN A CA 1
ATOM 843 C C . GLN A 1 113 ? 6.661 7.554 15.913 1.00 98.12 113 GLN A C 1
ATOM 845 O O . GLN A 1 113 ? 6.277 6.712 15.096 1.00 98.12 113 GLN A O 1
ATOM 850 N N . ARG A 1 114 ? 6.839 8.825 15.573 1.00 97.56 114 ARG A N 1
ATOM 851 C CA . ARG A 1 114 ? 6.635 9.289 14.202 1.00 97.56 114 ARG A CA 1
ATOM 852 C C . ARG A 1 114 ? 7.964 9.518 13.517 1.00 97.56 114 ARG A C 1
ATOM 854 O O . ARG A 1 114 ? 8.877 10.139 14.047 1.00 97.56 114 ARG A O 1
ATOM 861 N N . THR A 1 115 ? 8.079 9.030 12.292 1.00 97.69 115 THR A N 1
ATOM 862 C CA . THR A 1 115 ? 9.278 9.210 11.478 1.00 97.69 115 THR A CA 1
ATOM 863 C C . THR A 1 115 ? 8.882 9.626 10.073 1.00 97.69 115 THR A C 1
ATOM 865 O O . THR A 1 115 ? 8.028 9.006 9.441 1.00 97.69 115 THR A O 1
ATOM 868 N N . VAL A 1 116 ? 9.521 10.675 9.563 1.00 97.94 116 VAL A N 1
ATOM 869 C CA . VAL A 1 116 ? 9.419 11.059 8.153 1.00 97.94 116 VAL A CA 1
ATOM 870 C C . VAL A 1 116 ? 10.678 10.574 7.455 1.00 97.94 116 VAL A C 1
ATOM 872 O O . VAL A 1 116 ? 11.786 10.924 7.851 1.00 97.94 116 V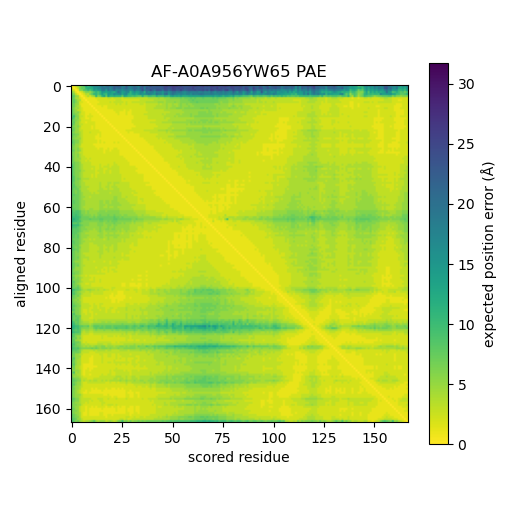AL A O 1
ATOM 875 N N . ARG A 1 117 ? 10.513 9.755 6.418 1.00 97.69 117 ARG A N 1
ATOM 876 C CA . ARG A 1 117 ? 11.609 9.308 5.557 1.00 97.69 117 ARG A CA 1
ATOM 877 C C . ARG A 1 117 ? 11.574 10.071 4.250 1.00 97.69 117 ARG A C 1
ATOM 879 O O . ARG A 1 117 ? 10.509 10.241 3.662 1.00 97.69 117 ARG A O 1
ATOM 886 N N . VAL A 1 118 ? 1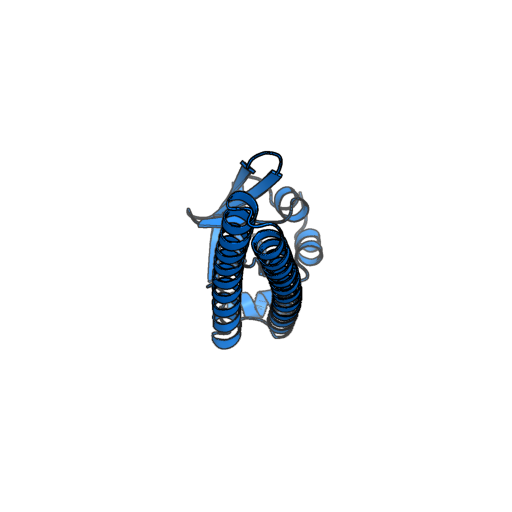2.743 10.480 3.781 1.00 96.56 118 VAL A N 1
ATOM 887 C CA . VAL A 1 118 ? 12.904 11.103 2.468 1.00 96.56 118 VAL A CA 1
ATOM 888 C C . VAL A 1 118 ? 13.502 10.061 1.531 1.00 96.56 118 VAL A C 1
ATOM 890 O O . VAL A 1 118 ? 14.603 9.575 1.773 1.00 96.56 118 VAL A O 1
ATOM 893 N N . ILE A 1 119 ? 12.770 9.692 0.480 1.00 93.94 119 ILE A N 1
ATOM 894 C CA . ILE A 1 119 ? 13.270 8.823 -0.591 1.00 93.94 119 ILE A CA 1
ATOM 895 C C . ILE A 1 119 ? 13.290 9.641 -1.881 1.00 93.94 119 ILE A C 1
ATOM 897 O O . ILE A 1 119 ? 12.253 9.897 -2.497 1.00 93.94 119 ILE A O 1
ATOM 901 N N . GLY A 1 120 ? 14.482 10.102 -2.269 1.00 93.44 120 GLY A N 1
ATOM 902 C CA . GLY A 1 120 ? 14.648 11.055 -3.366 1.00 93.44 120 GLY A CA 1
ATOM 903 C C . GLY A 1 120 ? 13.939 12.375 -3.053 1.00 93.44 120 GLY A C 1
ATOM 904 O O . 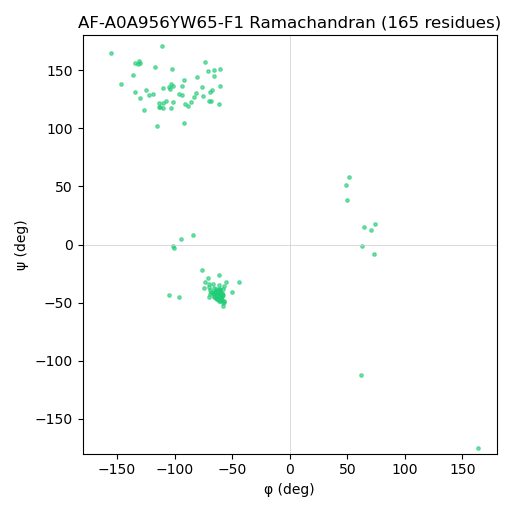GLY A 1 120 ? 14.335 13.090 -2.141 1.00 93.44 120 GLY A O 1
ATOM 905 N N . ARG A 1 121 ? 12.873 12.685 -3.800 1.00 93.50 121 ARG A N 1
ATOM 906 C CA . ARG A 1 121 ? 12.010 13.862 -3.569 1.00 93.50 121 ARG A CA 1
ATOM 907 C C . ARG A 1 121 ? 10.701 13.528 -2.841 1.00 93.50 121 ARG A C 1
ATOM 909 O O . ARG A 1 121 ? 9.909 14.427 -2.577 1.00 93.50 121 ARG A O 1
ATOM 916 N N . ALA A 1 122 ? 10.444 12.252 -2.554 1.00 94.44 122 ALA A N 1
ATOM 917 C CA . ALA A 1 122 ? 9.202 11.804 -1.937 1.00 94.44 122 ALA A CA 1
ATOM 918 C C . ALA A 1 122 ? 9.338 11.715 -0.412 1.00 94.44 122 ALA A C 1
ATOM 920 O O . ALA A 1 122 ? 10.319 11.178 0.106 1.00 94.44 122 ALA A O 1
ATOM 921 N N . LEU A 1 123 ? 8.320 12.204 0.301 1.00 96.38 123 LEU A N 1
ATOM 922 C CA . LEU A 1 123 ? 8.186 12.040 1.747 1.00 96.38 123 LEU A CA 1
ATOM 923 C C . LEU A 1 123 ? 7.322 10.814 2.048 1.00 96.38 123 LEU A C 1
ATOM 925 O O . LEU A 1 123 ? 6.204 10.696 1.546 1.00 96.38 123 LEU A O 1
ATOM 929 N N . ILE A 1 124 ? 7.829 9.927 2.897 1.00 97.56 124 ILE A N 1
ATOM 930 C CA . ILE A 1 124 ? 7.114 8.760 3.407 1.00 97.56 124 ILE A CA 1
ATOM 931 C C . ILE A 1 124 ? 6.902 8.959 4.902 1.00 97.56 124 ILE A C 1
ATOM 933 O O . ILE A 1 124 ? 7.856 9.063 5.672 1.00 97.56 124 ILE A O 1
ATOM 937 N N . TYR A 1 125 ? 5.637 9.007 5.305 1.00 97.62 125 TYR A N 1
ATOM 938 C CA . TYR A 1 125 ? 5.234 9.171 6.695 1.00 97.62 125 TYR A CA 1
ATOM 939 C C . TYR A 1 125 ? 5.069 7.795 7.339 1.00 97.62 125 TYR A C 1
ATOM 941 O O . TYR A 1 125 ? 4.290 6.968 6.861 1.00 97.62 125 TYR A O 1
ATOM 949 N N . VAL A 1 126 ? 5.824 7.543 8.404 1.00 97.81 126 VAL A N 1
ATOM 950 C CA . VAL A 1 126 ? 5.883 6.249 9.088 1.00 97.81 126 VAL A CA 1
ATOM 951 C C . VAL A 1 126 ? 5.496 6.433 10.549 1.00 97.81 126 VAL A C 1
ATOM 953 O O . VAL A 1 126 ? 6.056 7.279 11.245 1.00 97.81 126 VAL A O 1
ATOM 956 N N . LEU A 1 127 ? 4.550 5.622 11.014 1.00 97.81 127 LEU A N 1
ATOM 957 C CA . LEU A 1 127 ? 4.291 5.413 12.434 1.00 97.81 127 LEU A CA 1
ATOM 958 C C . LEU A 1 127 ? 5.031 4.154 12.873 1.00 97.81 127 LEU A C 1
ATOM 960 O O . LEU A 1 127 ? 4.904 3.108 12.235 1.00 97.81 127 LEU A O 1
ATOM 964 N N . LYS A 1 128 ? 5.792 4.247 13.957 1.00 97.69 128 LYS A N 1
ATOM 965 C CA . LYS A 1 128 ? 6.489 3.126 14.571 1.00 97.69 128 LYS A CA 1
ATOM 966 C C . LYS A 1 128 ? 5.840 2.800 15.916 1.00 97.69 128 LYS A C 1
ATOM 968 O O . LYS A 1 128 ? 5.760 3.659 16.786 1.00 97.69 128 LYS A O 1
ATOM 973 N N . ILE A 1 129 ? 5.371 1.565 16.069 1.00 97.00 129 ILE A N 1
ATOM 974 C CA . ILE A 1 129 ? 4.833 1.002 17.316 1.00 97.00 129 ILE A CA 1
ATOM 975 C C . ILE A 1 129 ? 5.527 -0.333 17.540 1.00 97.00 129 ILE A C 1
ATOM 977 O O . ILE A 1 129 ? 5.511 -1.177 16.650 1.00 97.00 129 ILE A O 1
ATOM 981 N N . ASP A 1 130 ? 6.124 -0.524 18.716 1.00 91.06 130 ASP A N 1
ATOM 982 C CA . ASP A 1 130 ? 6.740 -1.796 19.124 1.00 91.06 130 ASP A CA 1
ATOM 983 C C . ASP A 1 130 ? 7.693 -2.392 18.062 1.00 91.06 130 ASP A C 1
ATOM 985 O O . ASP A 1 130 ? 7.557 -3.519 17.598 1.00 91.06 130 ASP A O 1
ATOM 989 N N . GLN A 1 131 ? 8.627 -1.561 17.579 1.00 90.62 131 GLN A N 1
ATOM 990 C CA . GLN A 1 131 ? 9.578 -1.874 16.495 1.00 90.62 131 GLN A CA 1
ATOM 991 C C . GLN A 1 131 ? 8.963 -2.182 15.117 1.00 90.62 131 GLN A C 1
ATOM 993 O O . GLN A 1 131 ? 9.702 -2.375 14.150 1.00 90.62 131 GLN A O 1
ATOM 998 N N . ARG A 1 132 ? 7.636 -2.172 14.978 1.00 96.38 132 ARG A N 1
ATOM 999 C CA . ARG A 1 132 ? 6.942 -2.312 13.698 1.00 96.38 132 ARG A CA 1
ATOM 1000 C C . ARG A 1 132 ? 6.681 -0.954 13.082 1.00 96.38 132 ARG A C 1
ATOM 1002 O O . ARG A 1 132 ? 6.323 -0.001 13.764 1.00 96.38 132 ARG A O 1
ATOM 1009 N N . GLU A 1 133 ? 6.824 -0.894 11.768 1.00 96.38 133 GLU A N 1
ATOM 1010 C CA . GLU A 1 133 ? 6.622 0.318 10.987 1.00 96.38 133 GLU A CA 1
ATOM 1011 C C . GLU A 1 133 ? 5.367 0.200 10.132 1.00 96.38 133 GLU A C 1
ATOM 1013 O O . GLU A 1 133 ? 5.127 -0.813 9.467 1.00 96.38 133 GLU A O 1
ATOM 1018 N N . VAL A 1 134 ? 4.573 1.264 10.137 1.00 96.94 134 VAL A N 1
ATOM 1019 C CA . VAL A 1 134 ? 3.348 1.387 9.357 1.00 96.94 134 VAL A CA 1
ATOM 1020 C C . VAL A 1 134 ? 3.439 2.670 8.549 1.00 96.94 134 VAL A C 1
ATOM 1022 O O . VAL A 1 134 ? 3.497 3.768 9.101 1.00 96.94 134 VAL A O 1
ATOM 1025 N N . VAL A 1 135 ? 3.466 2.533 7.225 1.00 96.50 135 VAL A N 1
ATOM 1026 C CA . VAL A 1 135 ? 3.398 3.680 6.318 1.00 96.50 135 VAL A CA 1
ATOM 1027 C C . VAL A 1 135 ? 1.963 4.187 6.295 1.00 96.50 135 VAL A C 1
ATOM 1029 O O . VAL A 1 135 ? 1.036 3.415 6.051 1.00 96.50 135 VAL A O 1
ATOM 1032 N N . VAL A 1 136 ? 1.777 5.481 6.535 1.00 97.06 136 VAL A N 1
ATOM 1033 C CA . VAL A 1 136 ? 0.453 6.105 6.612 1.00 97.06 136 VAL A CA 1
ATOM 1034 C C . VAL A 1 136 ? 0.377 7.370 5.753 1.00 97.06 136 VAL A C 1
ATOM 1036 O O . VAL A 1 136 ? 1.402 7.982 5.451 1.00 97.06 136 VAL A O 1
ATOM 1039 N N . PRO A 1 137 ? -0.827 7.812 5.351 1.00 96.19 137 PRO A N 1
ATOM 1040 C CA . PRO A 1 137 ? -1.007 9.133 4.757 1.00 96.19 137 PRO A CA 1
ATOM 1041 C C . PRO A 1 137 ? -0.594 10.257 5.720 1.00 96.19 137 PRO A C 1
ATOM 1043 O O . PRO A 1 137 ? -0.770 10.137 6.933 1.00 96.19 137 PRO A O 1
ATOM 1046 N N . LYS A 1 138 ? -0.138 11.397 5.181 1.00 95.88 138 LYS A N 1
ATOM 1047 C CA . LYS A 1 138 ? 0.245 12.591 5.964 1.00 95.88 138 LYS A CA 1
ATOM 1048 C C . LYS A 1 138 ? -0.829 13.021 6.971 1.00 95.88 138 LYS A C 1
ATOM 1050 O O . LYS A 1 138 ? -0.504 13.396 8.090 1.00 95.88 138 LYS A O 1
ATOM 1055 N N . ALA A 1 139 ? -2.102 12.964 6.577 1.00 95.81 139 ALA A N 1
ATOM 1056 C CA . ALA A 1 139 ? -3.210 13.343 7.450 1.00 95.81 139 ALA A CA 1
ATOM 1057 C C . ALA A 1 139 ? -3.298 12.433 8.687 1.00 95.81 139 ALA A C 1
ATOM 1059 O O . ALA A 1 139 ? -3.366 12.929 9.805 1.00 95.81 139 ALA A O 1
ATOM 1060 N N . VAL A 1 140 ? -3.174 11.115 8.500 1.00 96.69 140 VAL A N 1
ATOM 1061 C CA . VAL A 1 140 ? -3.150 10.133 9.597 1.00 96.69 140 VAL A CA 1
ATOM 1062 C C . VAL A 1 140 ? -1.911 10.329 10.475 1.00 96.69 140 VAL A C 1
ATOM 1064 O O . VAL A 1 140 ? -2.012 10.310 11.695 1.00 96.69 140 VAL A O 1
ATOM 1067 N N . PHE A 1 141 ? -0.749 10.586 9.870 1.00 97.00 141 PHE A N 1
ATOM 1068 C CA . PHE A 1 141 ? 0.488 10.886 10.599 1.00 97.00 141 PHE A CA 1
ATOM 1069 C C . PHE A 1 141 ? 0.361 12.111 11.514 1.00 97.00 141 PHE A C 1
ATOM 1071 O O . PHE A 1 141 ? 0.848 12.105 12.643 1.00 97.00 141 PHE A O 1
ATOM 1078 N N . ASN A 1 142 ? -0.298 13.162 11.026 1.00 95.44 142 ASN A N 1
ATOM 1079 C CA . ASN A 1 142 ? -0.531 14.384 11.788 1.00 95.44 142 ASN A CA 1
ATOM 1080 C C . ASN A 1 142 ? -1.602 14.201 12.872 1.00 95.44 142 ASN A C 1
ATOM 1082 O O . ASN A 1 142 ? -1.504 14.834 13.922 1.00 95.44 142 ASN A O 1
ATOM 1086 N N . ALA A 1 143 ? -2.597 13.345 12.624 1.00 95.38 143 ALA A N 1
ATOM 1087 C CA . ALA A 1 143 ? -3.668 13.049 13.570 1.00 95.38 143 ALA A CA 1
ATOM 1088 C C . ALA A 1 143 ? -3.183 12.220 14.771 1.00 95.38 143 ALA A C 1
ATOM 1090 O O . ALA A 1 143 ? -3.705 12.367 15.870 1.00 95.38 143 ALA A O 1
ATOM 1091 N N . VAL A 1 144 ? -2.148 11.390 14.614 1.00 95.50 144 VAL A N 1
ATOM 1092 C CA . VAL A 1 144 ? -1.581 10.620 15.730 1.00 95.50 144 VAL A CA 1
ATOM 1093 C C . VAL A 1 144 ? -0.496 11.449 16.444 1.00 95.50 144 VAL A C 1
ATOM 1095 O O . VAL A 1 144 ? 0.491 11.819 15.808 1.00 95.50 144 VAL A O 1
ATOM 1098 N N . PRO A 1 145 ? -0.629 11.781 17.745 1.00 94.88 145 PRO A N 1
ATOM 1099 C CA . PRO A 1 145 ? 0.405 12.521 18.472 1.00 94.88 145 PRO A CA 1
ATOM 1100 C C . PRO A 1 145 ? 1.657 11.675 18.749 1.00 94.88 145 PRO A C 1
ATOM 1102 O O . PRO A 1 145 ? 1.565 10.467 18.963 1.00 94.88 145 PRO A O 1
ATOM 1105 N N . GLU A 1 146 ? 2.825 12.324 18.805 1.00 96.06 146 GLU A N 1
ATOM 1106 C CA . GLU A 1 146 ? 4.079 11.679 19.229 1.00 96.06 146 GLU A CA 1
ATOM 1107 C C . GLU A 1 146 ? 3.963 11.158 20.664 1.00 96.06 146 GLU A C 1
ATOM 1109 O O . GLU A 1 146 ? 3.445 11.857 21.534 1.00 96.06 146 GLU A O 1
ATOM 1114 N N . GLY A 1 147 ? 4.452 9.947 20.921 1.00 95.50 147 GLY A N 1
ATOM 1115 C CA . GLY A 1 147 ? 4.474 9.336 22.250 1.00 95.50 147 GLY A CA 1
ATOM 1116 C C . GLY A 1 147 ? 3.110 8.870 22.765 1.00 95.50 147 GLY A C 1
ATOM 1117 O O . GLY A 1 147 ? 3.054 8.183 23.785 1.00 95.50 147 GLY A O 1
ATOM 1118 N N . ALA A 1 148 ? 2.011 9.185 22.070 1.00 95.56 148 ALA A N 1
ATOM 1119 C CA . ALA A 1 148 ? 0.687 8.722 22.456 1.00 95.56 148 ALA A CA 1
ATOM 1120 C C . ALA A 1 148 ? 0.584 7.198 22.329 1.00 95.56 148 ALA A C 1
ATOM 1122 O O . ALA A 1 148 ? 1.162 6.589 21.425 1.00 95.56 148 ALA A O 1
ATOM 1123 N N . ARG A 1 149 ? -0.174 6.576 23.233 1.00 96.75 149 ARG A N 1
ATOM 1124 C CA . ARG A 1 149 ? -0.424 5.136 23.191 1.00 96.75 149 ARG A CA 1
ATOM 1125 C C . ARG A 1 149 ? -1.599 4.861 22.268 1.00 96.75 149 ARG A C 1
ATOM 1127 O O . ARG A 1 149 ? -2.689 5.387 22.469 1.00 96.75 149 ARG A O 1
ATOM 1134 N N . TYR A 1 150 ? -1.354 4.043 21.255 1.00 96.81 150 TYR A N 1
ATOM 1135 C CA . TYR A 1 150 ? -2.363 3.641 20.287 1.00 96.81 150 TYR A CA 1
ATOM 1136 C C . TYR A 1 150 ? -2.342 2.136 20.089 1.00 96.81 150 TYR A C 1
ATOM 1138 O O . TYR A 1 150 ? -1.323 1.464 20.272 1.00 96.81 150 TYR A O 1
ATOM 1146 N N . ARG A 1 151 ? -3.493 1.637 19.656 1.00 97.31 151 ARG A N 1
ATOM 1147 C CA . ARG A 1 151 ? -3.672 0.326 19.067 1.00 97.31 151 ARG A CA 1
ATOM 1148 C C . ARG A 1 151 ? -3.978 0.512 17.587 1.00 97.31 151 ARG A C 1
ATOM 1150 O O . ARG A 1 151 ? -4.973 1.134 17.223 1.00 97.31 151 ARG A O 1
ATOM 1157 N N . LEU A 1 152 ? -3.100 -0.004 16.735 1.00 97.81 152 LEU A N 1
ATOM 1158 C CA . LEU A 1 152 ? -3.257 -0.012 15.285 1.00 97.81 152 LEU A CA 1
ATOM 1159 C C . LEU A 1 152 ? -3.712 -1.392 14.831 1.00 97.81 152 LEU A C 1
ATOM 1161 O O . LEU A 1 152 ? -3.162 -2.411 15.248 1.00 97.81 152 LEU A O 1
ATOM 1165 N N . PHE A 1 153 ? -4.681 -1.399 13.929 1.00 98.19 153 PHE A N 1
ATOM 1166 C CA . PHE A 1 153 ? -5.244 -2.592 13.321 1.00 98.19 153 PHE A CA 1
ATOM 1167 C C . PHE A 1 153 ? -4.880 -2.598 11.845 1.00 98.19 153 PHE A C 1
ATOM 1169 O O . PHE A 1 153 ? -5.254 -1.679 11.110 1.00 98.19 153 PHE A O 1
ATOM 1176 N N . ARG A 1 154 ? -4.135 -3.609 11.396 1.00 97.69 154 ARG A N 1
ATOM 1177 C CA . ARG A 1 154 ? -3.672 -3.696 10.008 1.00 97.69 154 ARG A CA 1
ATOM 1178 C C . ARG A 1 154 ? -3.873 -5.079 9.409 1.00 97.69 154 ARG A C 1
ATOM 1180 O O . ARG A 1 154 ? -3.909 -6.081 10.114 1.00 97.69 154 ARG A O 1
ATOM 1187 N N . ALA A 1 155 ? -3.961 -5.127 8.088 1.00 97.31 155 ALA A N 1
ATOM 1188 C CA . ALA A 1 155 ? -3.951 -6.381 7.353 1.00 97.31 155 ALA A CA 1
ATOM 1189 C C . ALA A 1 155 ? -2.564 -7.042 7.468 1.00 97.31 155 ALA A C 1
ATOM 1191 O O . ALA A 1 155 ? -1.536 -6.373 7.320 1.00 97.31 155 ALA A O 1
ATOM 1192 N N . GLN A 1 156 ? -2.532 -8.340 7.763 1.00 95.56 156 GLN A N 1
ATOM 1193 C CA . GLN A 1 156 ? -1.330 -9.043 8.221 1.00 95.56 156 GLN A CA 1
ATOM 1194 C C . GLN A 1 156 ? -0.215 -9.106 7.161 1.00 95.56 156 GLN A C 1
ATOM 1196 O O . GLN A 1 156 ? 0.963 -8.920 7.475 1.00 95.56 156 GLN A O 1
ATOM 1201 N N . ARG A 1 157 ? -0.566 -9.365 5.898 1.00 95.94 157 ARG A N 1
ATOM 1202 C CA . ARG A 1 157 ? 0.376 -9.584 4.788 1.00 95.94 157 ARG A CA 1
ATOM 1203 C C . ARG A 1 157 ? 0.635 -8.324 3.976 1.00 95.94 157 ARG A C 1
ATOM 1205 O O . ARG A 1 157 ? 1.791 -8.037 3.665 1.00 95.94 157 ARG A O 1
ATOM 1212 N N . SER A 1 158 ? -0.401 -7.565 3.620 1.00 95.12 158 SER A N 1
ATOM 1213 C CA . SER A 1 158 ? -0.240 -6.302 2.883 1.00 95.12 158 SER A CA 1
ATOM 1214 C C . SER A 1 158 ? 0.252 -5.158 3.768 1.00 95.12 158 SER A C 1
ATOM 1216 O O . SER A 1 158 ? 0.820 -4.198 3.252 1.00 95.12 158 SER A O 1
ATOM 1218 N N . GLY A 1 159 ? 0.054 -5.245 5.089 1.00 95.44 159 GLY A N 1
ATOM 1219 C CA . GLY A 1 159 ? 0.388 -4.177 6.032 1.00 95.44 159 GLY A CA 1
ATOM 1220 C C . GLY A 1 159 ? -0.528 -2.955 5.934 1.00 95.44 159 GLY A C 1
ATOM 1221 O O . GLY A 1 159 ? -0.206 -1.910 6.497 1.00 95.44 159 GLY A O 1
ATOM 1222 N N . THR A 1 160 ? -1.652 -3.067 5.219 1.00 96.12 160 THR A N 1
ATOM 1223 C CA . THR A 1 160 ? -2.625 -1.981 5.053 1.00 96.12 160 THR A CA 1
ATOM 1224 C C . THR A 1 160 ? -3.195 -1.586 6.412 1.00 96.12 160 THR A C 1
ATOM 1226 O O . THR A 1 160 ? -3.791 -2.427 7.079 1.00 96.12 160 THR A O 1
ATOM 1229 N N . LEU A 1 161 ? -3.043 -0.323 6.819 1.00 97.75 161 LEU A N 1
ATOM 1230 C CA . LEU A 1 161 ? -3.670 0.194 8.037 1.00 97.75 161 LEU A CA 1
ATOM 1231 C C . LEU A 1 161 ? -5.188 0.294 7.836 1.00 97.75 161 LEU A C 1
ATOM 1233 O O . LEU A 1 161 ? -5.652 0.948 6.901 1.00 97.75 161 LEU A O 1
ATOM 1237 N N . LEU A 1 162 ? -5.943 -0.366 8.710 1.00 97.88 162 LEU A N 1
ATOM 1238 C CA . LEU A 1 162 ? -7.396 -0.497 8.616 1.00 97.88 162 LEU A CA 1
ATOM 1239 C C . LEU A 1 162 ? -8.112 0.409 9.614 1.00 97.88 162 LEU A C 1
ATOM 1241 O O . LEU A 1 162 ? -9.102 1.039 9.259 1.00 97.88 162 LEU A O 1
ATOM 1245 N N . ALA A 1 163 ? -7.613 0.465 10.849 1.00 97.88 163 ALA A N 1
ATOM 1246 C CA . ALA A 1 163 ? -8.160 1.297 11.912 1.00 97.88 163 ALA A CA 1
ATOM 1247 C C . ALA A 1 163 ? -7.089 1.623 12.962 1.00 97.88 163 ALA A C 1
ATOM 1249 O O . ALA A 1 163 ? -6.036 0.981 13.024 1.00 97.88 163 ALA A O 1
ATOM 1250 N N . ALA A 1 164 ? -7.375 2.615 13.798 1.00 97.56 164 ALA A N 1
ATOM 1251 C CA . ALA A 1 164 ? -6.531 3.015 14.915 1.00 97.56 164 ALA A CA 1
ATOM 1252 C C . ALA A 1 164 ? -7.405 3.517 16.070 1.00 97.56 164 ALA A C 1
ATOM 1254 O O . ALA A 1 164 ? -8.353 4.261 15.834 1.00 97.56 164 ALA A O 1
ATOM 1255 N N . GLU A 1 165 ? -7.075 3.152 17.307 1.00 95.94 165 GLU A N 1
ATOM 1256 C CA . GLU A 1 165 ? -7.743 3.664 18.509 1.00 95.94 165 GLU A CA 1
ATOM 1257 C C . GLU A 1 165 ? -6.725 4.031 19.600 1.00 95.94 165 GLU A C 1
ATOM 1259 O O . GLU A 1 165 ? -5.681 3.378 19.692 1.00 95.94 165 GLU A O 1
ATOM 1264 N N . PRO A 1 166 ? -6.982 5.071 20.414 1.00 95.50 166 PRO A N 1
ATOM 1265 C CA . PRO A 1 166 ? -6.171 5.342 21.597 1.00 95.50 166 PRO A CA 1
ATOM 1266 C C . PRO A 1 166 ? -6.323 4.213 22.631 1.00 95.50 166 PRO A C 1
ATOM 1268 O O . PRO A 1 166 ? -7.373 3.569 22.698 1.00 95.50 166 PRO A O 1
ATOM 1271 N N . VAL A 1 167 ? -5.267 3.983 23.420 1.00 92.94 167 VAL A N 1
ATOM 1272 C CA . VAL A 1 167 ? -5.227 2.998 24.523 1.00 92.94 167 VAL A CA 1
ATOM 1273 C C . VAL A 1 167 ? -5.241 3.702 25.866 1.00 92.94 167 VAL A C 1
ATOM 1275 O O . VAL A 1 167 ? -4.454 4.665 26.012 1.00 92.94 167 VAL A O 1
#

Mean predicted aligned error: 3.65 Å

Foldseek 3Di:
DQDQVLQCVQQVHDPVQVVQLVVFFGDPVRLVVLVVVLVVLLVVLVVVLVVLLVVLVVLCVVCVVVVNPVSPVVSVVSVVVSVVSVVVSVLLNVLSVCLSVVRGKDKFKAFWAWDWDDDPPDTWTWIDGPNDIATDDPSSSVSDDHRFIKIWIARDRNSHTNGMDGD

Radius of gyration: 20.77 Å; Cα contacts (8 Å, |Δi|>4): 236; chains: 1; bounding box: 40×32×64 Å

Sequence (167 aa):
MSSAPDLMQLLDFTPDDLQVNRAGKLSPRQAARLVRIRRRSTLISAGIMLLIGLAATLVMFLAQRDNSTIGLLVGITLTIINAIVMARAVQNWLRLADDLNGGTVETLSGGVQRTVRVIGRALIYVLKIDQREVVVPKAVFNAVPEGARYRLFRAQRSGTLLAAEPV

pLDDT: mean 95.79, std 6.65, range [50.31, 98.5]

Solvent-accessible surface area (backbone atoms only — not comparable to full-atom values): 8884 Å² total; per-residue (Å²): 129,70,55,74,70,56,53,29,65,75,51,70,46,52,72,67,39,50,60,35,39,76,71,36,26,56,32,73,68,55,46,54,50,52,52,51,50,49,54,51,52,49,53,54,48,51,52,52,45,51,53,41,48,54,50,18,54,52,38,32,52,53,12,61,75,68,71,33,67,66,37,40,53,51,15,54,50,37,50,52,52,36,51,54,53,49,54,52,48,51,52,53,49,51,26,48,48,51,29,60,73,65,39,40,33,40,76,45,67,35,51,29,44,75,46,79,44,75,59,91,92,44,79,45,37,32,42,32,36,80,94,41,78,40,76,45,56,66,69,57,54,68,49,52,57,77,63,40,42,33,36,39,34,21,32,66,65,65,53,47,74,49,47,71,45,81,107

Nearest PDB structures (foldseek):
  6vof-assembly1_S  TM=6.387E-01  e=9.564E+00  Spinacia oleracea
  7n0e-assembly1_B  TM=5.566E-01  e=9.564E+00  Pseudomonas aeruginosa
  9gcf-assembly1_B  TM=3.847E-01  e=3.725E+00  Bos taurus

Secondary structure (DSSP, 8-state):
---HHHHHHHHT--HHHHHHHHTTB--HHHHHHHHHHHHHHHHHHHHHHHHHHHHHHHHHHHHHHTT-HHHHHHHHHHHHHHHHHHHHHHHHHHHHHHHHHH-BEEEEEEE-EEEEEEETTEEEEEEEETTEEEEE-HHHHHHSPTT-EEEEEEETTT--EEEEEE-